Protein AF-A0A8S1HW27-F1 (afdb_monomer_lite)

Structure (mmCIF, N/CA/C/O backbone):
data_AF-A0A8S1HW27-F1
#
_entry.id   AF-A0A8S1HW27-F1
#
loop_
_atom_site.group_PDB
_atom_site.id
_atom_site.type_symbol
_atom_site.label_atom_id
_atom_site.label_alt_id
_atom_site.label_comp_id
_atom_site.label_asym_id
_atom_site.label_entity_id
_atom_site.label_seq_id
_atom_site.pdbx_PDB_ins_code
_atom_site.Cartn_x
_atom_site.Cartn_y
_atom_site.Cartn_z
_atom_site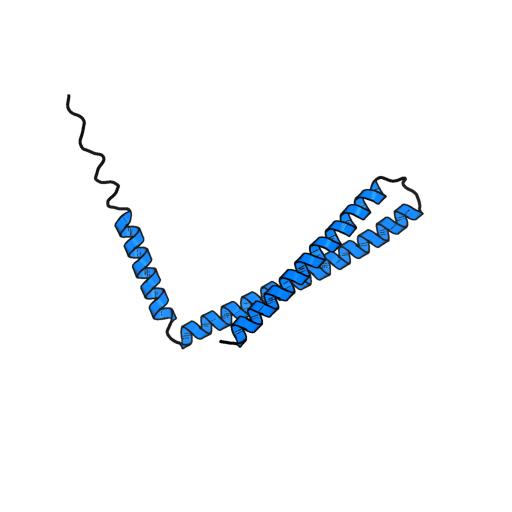.occupancy
_atom_site.B_iso_or_equiv
_atom_site.auth_seq_id
_atom_site.auth_comp_id
_atom_site.auth_asym_id
_atom_site.auth_atom_id
_atom_site.pdbx_PDB_model_num
ATOM 1 N N . MET A 1 1 ? 11.369 -5.563 -26.395 1.00 61.25 1 MET A N 1
ATOM 2 C CA . MET A 1 1 ? 11.967 -6.213 -25.210 1.00 61.25 1 MET A CA 1
ATOM 3 C C . MET A 1 1 ? 10.844 -6.647 -24.276 1.00 61.25 1 MET A C 1
ATOM 5 O O . MET A 1 1 ? 10.394 -5.818 -23.492 1.00 61.25 1 MET A O 1
ATOM 9 N N . PRO A 1 2 ? 10.346 -7.888 -24.404 1.00 71.56 2 PRO A N 1
ATOM 10 C CA . PRO A 1 2 ? 9.255 -8.404 -23.570 1.00 71.56 2 PRO A CA 1
ATOM 11 C C . PRO A 1 2 ? 9.579 -8.320 -22.070 1.00 71.56 2 PRO A C 1
ATOM 13 O O . PRO A 1 2 ? 8.806 -7.754 -21.312 1.00 71.56 2 PRO A O 1
ATOM 16 N N . GLU A 1 3 ? 10.800 -8.693 -21.673 1.00 79.06 3 GLU A N 1
ATOM 17 C CA . GLU A 1 3 ? 11.216 -8.768 -20.261 1.00 79.06 3 GLU A CA 1
ATOM 18 C C . GLU A 1 3 ? 11.183 -7.432 -19.494 1.00 79.06 3 GLU A C 1
ATOM 20 O O . GLU A 1 3 ? 10.878 -7.405 -18.303 1.00 79.06 3 GLU A O 1
ATOM 25 N N . PHE A 1 4 ? 11.491 -6.308 -20.154 1.00 78.06 4 PHE A N 1
ATOM 26 C CA . PHE A 1 4 ? 11.429 -4.984 -19.521 1.00 78.06 4 PHE A CA 1
ATOM 27 C C . PHE A 1 4 ? 9.978 -4.538 -19.311 1.00 78.06 4 PHE A C 1
ATOM 29 O O . PHE A 1 4 ? 9.627 -4.047 -18.241 1.00 78.06 4 PHE A O 1
ATOM 36 N N . GLN A 1 5 ? 9.121 -4.762 -20.311 1.00 83.69 5 GLN A N 1
ATOM 37 C CA . GLN A 1 5 ? 7.696 -4.436 -20.231 1.00 83.69 5 GLN A CA 1
ATOM 38 C C . GLN A 1 5 ? 6.963 -5.338 -19.230 1.00 83.69 5 GLN A C 1
ATOM 40 O O . GLN A 1 5 ? 6.137 -4.853 -18.461 1.00 83.69 5 GLN A O 1
ATOM 45 N N . ASP A 1 6 ? 7.324 -6.620 -19.158 1.00 88.44 6 ASP A N 1
ATOM 46 C CA . ASP A 1 6 ? 6.787 -7.558 -18.170 1.00 88.44 6 ASP A CA 1
ATOM 47 C C . ASP A 1 6 ? 7.147 -7.130 -16.739 1.00 88.44 6 ASP A C 1
ATOM 49 O O . ASP A 1 6 ? 6.297 -7.161 -15.844 1.00 88.44 6 ASP A O 1
ATOM 53 N N . ARG A 1 7 ? 8.384 -6.655 -16.519 1.00 88.12 7 ARG A N 1
ATOM 54 C CA . ARG A 1 7 ? 8.808 -6.089 -15.228 1.00 88.12 7 ARG A CA 1
ATOM 55 C C . ARG A 1 7 ? 8.066 -4.804 -14.876 1.00 88.12 7 ARG A C 1
ATOM 57 O O . ARG A 1 7 ? 7.661 -4.657 -13.726 1.00 88.12 7 ARG A O 1
ATOM 64 N N . LEU A 1 8 ? 7.848 -3.900 -15.833 1.00 89.31 8 LEU A N 1
ATOM 65 C CA . LEU A 1 8 ? 7.041 -2.697 -15.599 1.00 89.31 8 LEU A CA 1
ATOM 66 C C . LEU A 1 8 ? 5.593 -3.056 -15.242 1.00 89.31 8 LEU A C 1
ATOM 68 O O . LEU A 1 8 ? 5.076 -2.568 -14.243 1.00 89.31 8 LEU A O 1
ATOM 72 N N . SER A 1 9 ? 4.978 -3.994 -15.966 1.00 92.88 9 SER A N 1
ATOM 73 C CA . SER A 1 9 ? 3.630 -4.480 -15.648 1.00 92.88 9 SER A CA 1
ATOM 74 C C . SER A 1 9 ? 3.555 -5.134 -14.264 1.00 92.88 9 SER A C 1
ATOM 76 O O . SER A 1 9 ? 2.562 -4.988 -13.548 1.00 92.88 9 SER A O 1
ATOM 78 N N . TYR A 1 10 ? 4.601 -5.856 -13.854 1.00 94.25 10 TYR A N 1
ATOM 79 C CA . TYR A 1 10 ? 4.695 -6.382 -12.496 1.00 94.25 10 TYR A CA 1
ATOM 80 C C . TYR A 1 10 ? 4.753 -5.254 -11.458 1.00 94.25 10 TYR A C 1
ATOM 82 O O . TYR A 1 10 ? 3.991 -5.291 -10.492 1.00 94.25 10 TYR A O 1
ATOM 90 N N . ILE A 1 11 ? 5.585 -4.232 -11.677 1.00 95.00 11 ILE A N 1
ATOM 91 C CA . ILE A 1 11 ? 5.675 -3.052 -10.805 1.00 95.00 11 ILE A CA 1
ATOM 92 C C . ILE A 1 11 ? 4.320 -2.340 -10.692 1.00 95.00 11 ILE A C 1
ATOM 94 O O . ILE A 1 11 ? 3.914 -2.012 -9.577 1.00 95.00 11 ILE A O 1
ATOM 98 N N . ASP A 1 12 ? 3.582 -2.176 -11.791 1.00 95.62 12 ASP A N 1
ATOM 99 C CA . ASP A 1 12 ? 2.245 -1.566 -11.778 1.00 95.62 12 ASP A CA 1
ATOM 100 C C . ASP A 1 12 ? 1.273 -2.346 -10.881 1.00 95.62 12 ASP A C 1
ATOM 102 O O . ASP A 1 12 ? 0.596 -1.768 -10.028 1.00 95.62 12 ASP A O 1
ATOM 106 N N . LYS A 1 13 ? 1.258 -3.682 -10.983 1.00 97.19 13 LYS A N 1
ATOM 107 C CA . LYS A 1 13 ? 0.424 -4.534 -10.114 1.00 97.19 13 LYS A CA 1
ATOM 108 C C . LYS A 1 13 ? 0.799 -4.394 -8.636 1.00 97.19 13 LYS A C 1
ATOM 110 O O . LYS A 1 13 ? -0.083 -4.403 -7.776 1.00 97.19 13 LYS A O 1
ATOM 115 N N . ARG A 1 14 ? 2.095 -4.270 -8.331 1.00 96.81 14 ARG A N 1
ATOM 116 C CA . ARG A 1 14 ? 2.595 -4.032 -6.964 1.00 96.81 14 ARG A CA 1
ATOM 117 C C . ARG A 1 14 ? 2.180 -2.644 -6.463 1.00 96.81 14 ARG A C 1
ATOM 119 O O . ARG A 1 14 ? 1.755 -2.499 -5.320 1.00 96.81 14 ARG A O 1
ATOM 126 N N . TYR A 1 15 ? 2.208 -1.627 -7.323 1.00 96.75 15 TYR A N 1
ATOM 127 C CA . TYR A 1 15 ? 1.722 -0.290 -6.983 1.00 96.75 15 TYR A CA 1
ATOM 128 C C . TYR A 1 15 ? 0.217 -0.286 -6.672 1.00 96.75 15 TYR A C 1
ATOM 130 O O . TYR A 1 15 ? -0.207 0.279 -5.660 1.00 96.75 15 TYR A O 1
ATOM 138 N N . ASP A 1 16 ? -0.590 -0.985 -7.472 1.00 97.44 16 ASP A N 1
ATOM 139 C CA . ASP A 1 16 ? -2.019 -1.167 -7.201 1.00 97.44 16 ASP A CA 1
ATOM 140 C C . ASP A 1 16 ? -2.271 -1.893 -5.876 1.00 97.44 16 ASP A C 1
ATOM 142 O O . ASP A 1 16 ? -3.193 -1.545 -5.129 1.00 97.44 16 ASP A O 1
ATOM 146 N N . HIS A 1 17 ? -1.446 -2.890 -5.552 1.00 96.56 17 HIS A N 1
ATOM 147 C CA . HIS A 1 17 ? -1.504 -3.573 -4.266 1.00 96.56 17 HIS A CA 1
ATOM 148 C C . HIS A 1 17 ? -1.196 -2.614 -3.104 1.00 96.56 17 HIS A C 1
ATOM 150 O O . HIS A 1 17 ? -2.012 -2.491 -2.187 1.00 96.56 17 HIS A O 1
ATOM 156 N N . LEU A 1 18 ? -0.106 -1.845 -3.187 1.00 97.12 18 LEU A N 1
ATOM 157 C CA . LEU A 1 18 ? 0.247 -0.823 -2.195 1.00 97.12 18 LEU A CA 1
ATOM 158 C C . LEU A 1 18 ? -0.864 0.228 -2.024 1.00 97.12 18 LEU A C 1
ATOM 160 O O . LEU A 1 18 ? -1.164 0.661 -0.905 1.00 97.12 18 LEU A O 1
ATOM 164 N N . ARG A 1 19 ? -1.523 0.621 -3.119 1.00 97.12 19 ARG A N 1
ATOM 165 C CA . ARG A 1 19 ? -2.664 1.546 -3.097 1.00 97.12 19 ARG A CA 1
ATOM 166 C C . ARG A 1 19 ? -3.850 0.964 -2.327 1.00 97.12 19 ARG A C 1
ATOM 168 O O . ARG A 1 19 ? -4.456 1.675 -1.523 1.00 97.12 19 ARG A O 1
ATOM 175 N N . LYS A 1 20 ? -4.168 -0.319 -2.524 1.00 96.88 20 LYS A N 1
ATOM 176 C CA . LYS A 1 20 ? -5.219 -1.017 -1.761 1.00 96.88 20 LYS A CA 1
ATOM 177 C C . LYS A 1 20 ? -4.879 -1.077 -0.273 1.00 96.88 20 LYS A C 1
ATOM 179 O O . LYS A 1 20 ? -5.723 -0.727 0.545 1.00 96.88 20 LYS A O 1
ATOM 184 N N . MET A 1 21 ? -3.640 -1.417 0.078 1.00 96.75 21 MET A N 1
ATOM 185 C CA . MET A 1 21 ? -3.182 -1.435 1.475 1.00 96.75 21 MET A CA 1
ATOM 186 C C . MET A 1 21 ? -3.264 -0.049 2.123 1.00 96.75 21 MET A C 1
ATOM 188 O O . MET A 1 21 ? -3.719 0.084 3.254 1.00 96.75 21 MET A O 1
ATOM 192 N N . THR A 1 22 ? -2.923 1.008 1.378 1.00 95.81 22 THR A N 1
ATOM 193 C CA . THR A 1 22 ? -3.082 2.399 1.834 1.00 95.81 22 THR A CA 1
ATOM 194 C C . THR A 1 22 ? -4.539 2.718 2.178 1.00 95.81 22 THR A C 1
ATOM 196 O O . THR A 1 22 ? -4.815 3.398 3.168 1.00 95.81 22 THR A O 1
ATOM 199 N N . HIS A 1 23 ? -5.486 2.227 1.374 1.00 96.44 23 HIS A N 1
ATOM 200 C CA . HIS A 1 23 ? -6.910 2.398 1.647 1.00 96.44 23 HIS A CA 1
ATOM 201 C C . HIS A 1 23 ? -7.347 1.621 2.899 1.00 96.44 23 HIS A C 1
ATOM 203 O O . HIS A 1 23 ? -8.008 2.191 3.768 1.00 96.44 23 HIS A O 1
ATOM 209 N N . THR A 1 24 ? -6.917 0.364 3.038 1.00 95.75 24 THR A N 1
ATOM 210 C CA . THR A 1 24 ? -7.180 -0.469 4.223 1.00 95.75 24 THR A CA 1
ATOM 211 C C . THR A 1 24 ? -6.634 0.166 5.500 1.00 95.75 24 THR A C 1
ATOM 213 O O . THR A 1 24 ? -7.357 0.281 6.489 1.00 95.75 24 THR A O 1
ATOM 216 N N . LEU A 1 25 ? -5.383 0.636 5.478 1.00 97.06 25 LEU A N 1
ATOM 217 C CA . LEU A 1 25 ? -4.752 1.301 6.614 1.00 97.06 25 LEU A CA 1
ATOM 218 C C . LEU A 1 25 ? -5.532 2.552 7.027 1.00 97.06 25 LEU A C 1
ATOM 220 O O . LEU A 1 25 ? -5.795 2.744 8.211 1.00 97.06 25 LEU A O 1
ATOM 224 N N . ARG A 1 26 ? -5.949 3.379 6.059 1.00 97.06 26 ARG A N 1
ATOM 225 C CA . ARG A 1 26 ? -6.764 4.571 6.329 1.00 97.06 26 ARG A CA 1
ATOM 226 C C . ARG A 1 26 ? -8.074 4.211 7.026 1.00 97.06 26 ARG A C 1
ATOM 228 O O . ARG A 1 26 ? -8.447 4.883 7.978 1.00 97.06 26 ARG A O 1
ATOM 235 N N . LYS A 1 27 ? -8.750 3.147 6.582 1.00 97.56 27 LYS A N 1
ATOM 236 C CA . LYS A 1 27 ? -9.986 2.680 7.222 1.00 97.56 27 LYS A CA 1
ATOM 237 C C . LYS A 1 27 ? -9.747 2.285 8.684 1.00 97.56 27 LYS A C 1
ATOM 239 O O . LYS A 1 27 ? -10.474 2.759 9.545 1.00 97.56 27 LYS A O 1
ATOM 244 N N . LYS A 1 28 ? -8.700 1.500 8.962 1.00 96.81 28 LYS A N 1
ATOM 245 C CA . LYS A 1 28 ? -8.340 1.080 10.330 1.00 96.81 28 LYS A CA 1
ATOM 246 C C . LYS A 1 28 ? -7.959 2.259 11.230 1.00 96.81 28 LYS A C 1
ATOM 248 O O . LYS A 1 28 ? -8.304 2.265 12.404 1.00 96.81 28 LYS A O 1
ATOM 253 N N . VAL A 1 29 ? -7.260 3.261 10.692 1.00 97.19 29 VAL A N 1
ATOM 254 C CA . VAL A 1 29 ? -6.934 4.493 11.433 1.00 97.19 29 VAL A CA 1
ATOM 255 C C . VAL A 1 29 ? -8.203 5.274 11.770 1.00 97.19 29 VAL A C 1
ATOM 257 O O . VAL A 1 29 ? -8.369 5.670 12.916 1.00 97.19 29 VAL A O 1
ATOM 260 N N . ASN A 1 30 ? -9.121 5.439 10.815 1.00 97.56 30 ASN A N 1
ATOM 261 C CA . ASN A 1 30 ? -10.388 6.127 11.068 1.00 97.56 30 ASN A CA 1
ATOM 262 C C . ASN A 1 30 ? -11.240 5.399 12.124 1.00 97.56 30 ASN A C 1
ATOM 264 O O . ASN A 1 30 ? -11.845 6.048 12.970 1.00 97.56 30 ASN A O 1
ATOM 268 N N . GLU A 1 31 ? -11.272 4.065 12.082 1.00 96.69 31 GLU A N 1
ATOM 269 C CA . GLU A 1 31 ? -11.967 3.228 13.069 1.00 96.69 31 GLU A CA 1
ATOM 270 C C . GLU A 1 31 ? -11.339 3.361 14.462 1.00 96.69 31 GLU A C 1
ATOM 272 O O . GLU A 1 31 ? -12.041 3.553 15.451 1.00 96.69 31 GLU A O 1
ATOM 277 N N . LEU A 1 32 ? -10.005 3.358 14.541 1.00 96.94 32 LEU A N 1
ATOM 278 C CA . LEU A 1 32 ? -9.290 3.624 15.787 1.00 96.94 32 LEU A CA 1
ATOM 279 C C . LEU A 1 32 ? -9.649 5.006 16.350 1.00 96.94 32 LEU A C 1
ATOM 281 O O . LEU A 1 32 ? -9.951 5.127 17.534 1.00 96.94 32 LEU A O 1
ATOM 285 N N . GLU A 1 33 ? -9.640 6.043 15.511 1.00 96.19 33 GLU A N 1
ATOM 286 C CA . GLU A 1 33 ? -10.029 7.396 15.914 1.00 96.19 33 GLU A CA 1
ATOM 287 C C . GLU A 1 33 ? -11.488 7.473 16.379 1.00 96.19 33 GLU A C 1
ATOM 289 O O . GLU A 1 33 ? -11.806 8.277 17.252 1.00 96.19 33 GLU A O 1
ATOM 294 N N . GLU A 1 34 ? -12.384 6.671 15.802 1.00 96.12 34 GLU A N 1
ATOM 295 C CA . GLU A 1 34 ? -13.785 6.588 16.212 1.00 96.12 34 GLU A CA 1
ATOM 296 C C . GLU A 1 34 ? -13.940 5.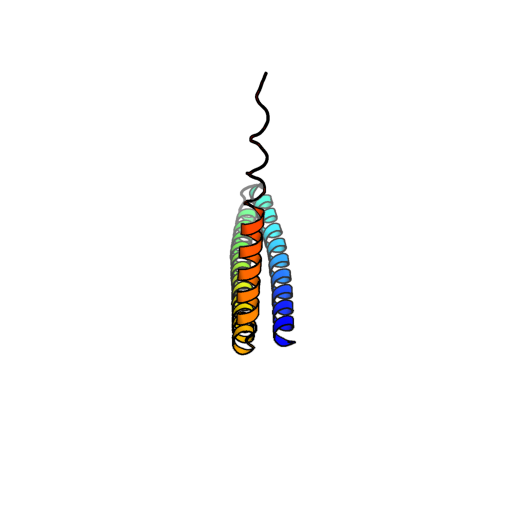984 17.603 1.00 96.12 34 GLU A C 1
ATOM 298 O O . GLU A 1 34 ? -14.609 6.585 18.441 1.00 96.12 34 GLU A O 1
ATOM 303 N N . ILE A 1 35 ? -13.269 4.867 17.877 1.00 95.38 35 ILE A N 1
ATOM 304 C CA . ILE A 1 35 ? -13.333 4.201 19.184 1.00 95.38 35 ILE A CA 1
ATOM 305 C C . ILE A 1 35 ? -12.650 5.045 20.260 1.00 95.38 35 ILE A C 1
ATOM 307 O O . ILE A 1 35 ? -13.157 5.167 21.368 1.00 95.38 35 ILE A O 1
ATOM 311 N N . MET A 1 36 ? -11.551 5.725 19.929 1.00 92.31 36 MET A N 1
ATOM 312 C CA . MET A 1 36 ? -10.881 6.639 20.862 1.00 92.31 36 MET A CA 1
ATOM 313 C C . MET A 1 36 ? -11.733 7.857 21.265 1.00 92.31 36 MET A C 1
ATOM 315 O O . MET A 1 36 ? -11.370 8.553 22.211 1.00 92.31 36 MET A O 1
ATOM 319 N N . ARG A 1 37 ? -12.836 8.143 20.556 1.00 94.12 37 ARG A N 1
ATOM 320 C CA . ARG A 1 37 ? -13.811 9.184 20.932 1.00 94.12 37 ARG A CA 1
ATOM 321 C C . ARG A 1 37 ? -14.935 8.671 21.838 1.00 94.12 37 ARG A C 1
ATOM 323 O O . ARG A 1 37 ? -15.733 9.487 22.293 1.00 94.12 37 ARG A O 1
ATOM 330 N N . GLN A 1 38 ? -15.031 7.361 22.048 1.00 93.88 38 GLN A N 1
ATOM 331 C CA . GLN A 1 38 ? -16.043 6.738 22.900 1.00 93.88 38 GLN A CA 1
ATOM 332 C C . GLN A 1 38 ? -15.588 6.704 24.367 1.00 93.88 38 GLN A C 1
ATOM 334 O O . GLN A 1 38 ? -14.509 7.195 24.712 1.00 93.88 38 GLN A O 1
ATOM 339 N N . ASP A 1 39 ? -16.430 6.147 25.238 1.00 90.56 39 ASP A N 1
ATOM 340 C CA . ASP A 1 39 ? -16.113 5.998 26.655 1.00 90.56 39 ASP A CA 1
ATOM 341 C C . ASP A 1 39 ? -14.910 5.070 26.856 1.00 90.56 39 ASP A C 1
ATOM 343 O O . ASP A 1 39 ? -14.723 4.069 26.163 1.00 90.56 39 ASP A O 1
ATOM 347 N N . ASN A 1 40 ? -14.070 5.414 27.830 1.00 89.31 40 ASN A N 1
ATOM 348 C CA . ASN A 1 40 ? -12.840 4.683 28.115 1.00 89.31 40 ASN A CA 1
ATOM 349 C C . ASN A 1 40 ? -13.112 3.429 28.965 1.00 89.31 40 ASN A C 1
ATOM 351 O O . ASN A 1 40 ? -12.685 3.347 30.121 1.00 89.31 40 ASN A O 1
ATOM 355 N N . ASP A 1 41 ? -13.862 2.486 28.403 1.00 94.00 41 ASP A N 1
ATOM 356 C CA . ASP A 1 41 ? -14.179 1.199 29.014 1.00 94.00 41 ASP A CA 1
ATOM 357 C C . ASP A 1 41 ? -13.207 0.080 28.592 1.00 94.00 41 ASP A C 1
ATOM 359 O O . ASP A 1 41 ? -12.337 0.236 27.728 1.00 94.00 41 ASP A O 1
ATOM 363 N N . GLU A 1 42 ? -13.303 -1.058 29.279 1.00 94.12 42 GLU A N 1
ATOM 364 C CA . GLU A 1 42 ? -12.398 -2.192 29.081 1.00 94.12 42 GLU A C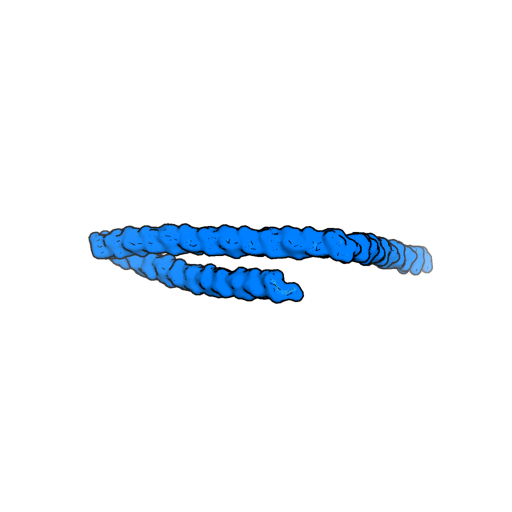A 1
ATOM 365 C C . GLU A 1 42 ? -12.537 -2.818 27.683 1.00 94.12 42 GLU A C 1
ATOM 367 O O . GLU A 1 42 ? -11.531 -3.217 27.090 1.00 94.12 42 GLU A O 1
ATOM 372 N N . GLU A 1 43 ? -13.751 -2.835 27.128 1.00 93.75 43 GLU A N 1
ATOM 373 C CA . GLU A 1 43 ? -14.035 -3.367 25.795 1.00 93.75 43 GLU A CA 1
ATOM 374 C C . GLU A 1 43 ? -13.370 -2.504 24.716 1.00 93.75 43 GLU A C 1
ATOM 376 O O . GLU A 1 43 ? -12.578 -3.008 23.911 1.00 93.75 43 GLU A O 1
ATOM 381 N N . ASN A 1 44 ? -13.579 -1.189 24.764 1.00 94.31 44 ASN A N 1
ATOM 382 C CA . ASN A 1 44 ? -12.960 -0.226 23.859 1.00 94.31 44 ASN A CA 1
ATOM 383 C C . ASN A 1 44 ? -11.435 -0.272 23.954 1.00 94.31 44 ASN A C 1
ATOM 385 O O . ASN A 1 44 ? -10.745 -0.259 22.931 1.00 94.31 44 ASN A O 1
ATOM 389 N N . MET A 1 45 ? -10.883 -0.414 25.161 1.00 94.94 45 MET A N 1
ATOM 390 C CA . MET A 1 45 ? -9.440 -0.556 25.352 1.00 94.94 45 MET A CA 1
ATOM 391 C C . MET A 1 45 ? -8.875 -1.839 24.738 1.00 94.94 45 MET A C 1
ATOM 393 O O . MET A 1 45 ? -7.743 -1.835 24.236 1.00 94.94 45 MET A O 1
ATOM 397 N N . GLU A 1 46 ? -9.623 -2.940 24.747 1.00 95.56 46 GLU A N 1
ATOM 398 C CA . GLU A 1 46 ? -9.208 -4.168 24.073 1.00 95.56 46 GLU A CA 1
ATOM 399 C C . GLU A 1 46 ? -9.273 -4.032 22.545 1.00 95.56 46 GLU A C 1
ATOM 401 O O . GLU A 1 46 ? -8.335 -4.446 21.850 1.00 95.56 46 GLU A O 1
ATOM 406 N N . VAL A 1 47 ? -10.319 -3.396 22.011 1.00 95.06 47 VAL A N 1
ATOM 407 C CA . VAL A 1 47 ? -10.444 -3.148 20.567 1.00 95.06 47 VAL A CA 1
ATOM 408 C C . VAL A 1 47 ? -9.344 -2.205 20.071 1.00 95.06 47 VAL A C 1
ATOM 410 O O . VAL A 1 47 ? -8.687 -2.506 19.073 1.00 95.06 47 VAL A O 1
ATOM 413 N N . ILE A 1 48 ? -9.048 -1.128 20.807 1.00 96.00 48 ILE A N 1
ATOM 414 C CA . ILE A 1 48 ? -7.946 -0.197 20.509 1.00 96.00 48 ILE A CA 1
ATOM 415 C C . ILE A 1 48 ? -6.610 -0.942 20.402 1.00 96.00 48 ILE A C 1
ATOM 417 O O . ILE A 1 48 ? -5.858 -0.730 19.448 1.00 96.00 48 ILE A O 1
ATOM 421 N N . LYS A 1 49 ? -6.301 -1.845 21.344 1.00 96.50 49 LYS A N 1
ATOM 422 C CA . LYS A 1 49 ? -5.057 -2.639 21.306 1.00 96.50 49 LYS A CA 1
ATOM 423 C C . LYS A 1 49 ? -4.986 -3.515 20.056 1.00 96.50 49 LYS A C 1
ATOM 425 O O . LYS A 1 49 ? -3.959 -3.515 19.375 1.00 96.50 49 LYS A O 1
ATOM 430 N N . LYS A 1 50 ? -6.077 -4.215 19.725 1.00 96.75 50 LYS A N 1
ATOM 431 C CA . LYS A 1 50 ? -6.161 -5.061 18.521 1.00 96.75 50 LYS A CA 1
ATOM 432 C C . LYS A 1 50 ? -5.955 -4.235 17.249 1.00 96.75 50 LYS A C 1
ATOM 434 O O . LYS A 1 50 ? -5.102 -4.586 16.432 1.00 96.75 50 LYS A O 1
ATOM 439 N N . LEU A 1 51 ? -6.649 -3.102 17.121 1.00 97.31 51 LEU A N 1
ATOM 440 C CA . LEU A 1 51 ? -6.517 -2.194 15.978 1.00 97.31 51 LEU A CA 1
ATOM 441 C C . LEU A 1 51 ? -5.102 -1.626 15.844 1.00 97.31 51 LEU A C 1
ATOM 443 O O . LEU A 1 51 ? -4.560 -1.589 14.740 1.00 97.31 51 LEU A O 1
ATOM 447 N N . LEU A 1 52 ? -4.458 -1.234 16.947 1.00 97.56 52 LEU A N 1
ATOM 448 C CA . LEU A 1 52 ? -3.077 -0.746 16.925 1.00 97.56 52 LEU A CA 1
ATOM 449 C C . LEU A 1 52 ? -2.094 -1.806 16.415 1.00 97.56 52 LEU A C 1
ATOM 451 O O . LEU A 1 52 ? -1.197 -1.486 15.629 1.00 97.56 52 LEU A O 1
ATOM 455 N N . ASP A 1 53 ? -2.250 -3.061 16.830 1.00 97.81 53 ASP A N 1
ATOM 456 C CA . ASP A 1 53 ? -1.393 -4.152 16.363 1.00 97.81 53 ASP A CA 1
ATOM 457 C C . ASP A 1 53 ? -1.628 -4.479 14.888 1.00 97.81 53 ASP A C 1
ATOM 459 O O . ASP A 1 53 ? -0.675 -4.747 14.148 1.00 97.81 53 ASP A O 1
ATOM 463 N N . GLU A 1 54 ? -2.874 -4.411 14.428 1.00 97.12 54 GLU A N 1
ATOM 464 C CA . GLU A 1 54 ? -3.196 -4.542 13.010 1.00 97.12 54 GLU A CA 1
ATOM 465 C C . GLU A 1 54 ? -2.628 -3.398 12.172 1.00 97.12 54 GLU A C 1
ATOM 467 O O . GLU A 1 54 ? -2.049 -3.654 11.119 1.00 97.12 54 GLU A O 1
ATOM 472 N N . ILE A 1 55 ? -2.732 -2.154 12.641 1.00 97.81 55 ILE A N 1
ATOM 473 C CA . ILE A 1 55 ? -2.161 -0.968 11.990 1.00 97.81 55 ILE A CA 1
ATOM 474 C C . ILE A 1 55 ? -0.638 -1.091 11.880 1.00 97.81 55 ILE A C 1
ATOM 476 O O . ILE A 1 55 ? -0.067 -0.813 10.823 1.00 97.81 55 ILE A O 1
ATOM 480 N N . LYS A 1 56 ? 0.041 -1.540 12.944 1.00 97.25 56 LYS A N 1
ATOM 481 C CA . LYS A 1 56 ? 1.494 -1.778 12.922 1.00 97.25 56 LYS 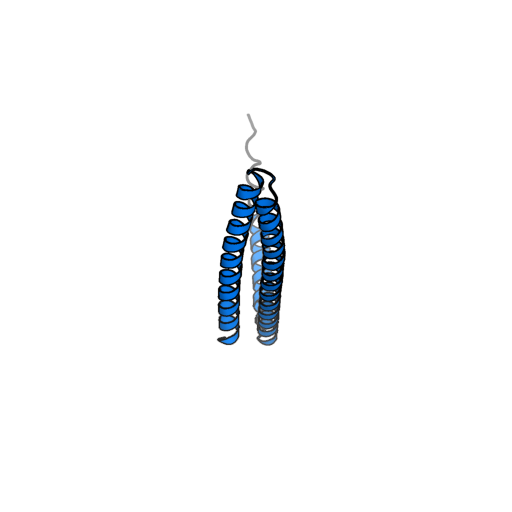A CA 1
ATOM 482 C C . LYS A 1 56 ? 1.875 -2.843 11.895 1.00 97.25 56 LYS A C 1
ATOM 484 O O . LYS A 1 56 ? 2.833 -2.635 11.148 1.00 97.25 56 LYS A O 1
ATOM 489 N N . ARG A 1 57 ? 1.130 -3.953 11.842 1.00 97.00 57 ARG A N 1
ATOM 490 C CA . ARG A 1 57 ? 1.331 -5.024 10.853 1.00 97.00 57 ARG A CA 1
ATOM 491 C C . ARG A 1 57 ? 1.113 -4.517 9.429 1.00 97.00 57 ARG A C 1
ATOM 493 O O . ARG A 1 57 ? 1.990 -4.688 8.590 1.00 97.00 57 ARG A O 1
ATOM 500 N N . GLU A 1 58 ? 0.009 -3.824 9.173 1.00 96.06 58 GLU A N 1
ATOM 501 C CA . GLU A 1 58 ? -0.317 -3.249 7.863 1.00 96.06 58 GLU A CA 1
ATOM 502 C C . GLU A 1 58 ? 0.769 -2.267 7.396 1.00 96.06 58 GLU A C 1
ATOM 504 O O . GLU A 1 58 ? 1.261 -2.354 6.273 1.00 96.06 58 GLU A O 1
ATOM 509 N N . LYS A 1 59 ? 1.233 -1.386 8.293 1.00 95.94 59 LYS A N 1
ATOM 510 C CA . LYS A 1 59 ? 2.339 -0.460 8.022 1.00 95.94 59 LYS A CA 1
ATOM 511 C C . LYS A 1 59 ? 3.631 -1.195 7.663 1.00 95.94 59 LYS A C 1
ATOM 513 O O . LYS A 1 59 ? 4.401 -0.697 6.841 1.00 95.94 59 LYS A O 1
ATOM 518 N N . GLN A 1 60 ? 3.913 -2.337 8.292 1.00 96.56 60 GLN A N 1
ATOM 519 C CA . GLN A 1 60 ? 5.079 -3.142 7.935 1.00 96.56 60 GLN A CA 1
ATOM 520 C C . GLN A 1 60 ? 4.938 -3.711 6.527 1.00 96.56 60 GLN A C 1
ATOM 522 O O . GLN A 1 60 ? 5.822 -3.486 5.707 1.00 96.56 60 GLN A O 1
ATOM 527 N N . LEU A 1 61 ? 3.799 -4.330 6.220 1.00 95.00 61 LEU A N 1
ATOM 528 C CA . LEU A 1 61 ? 3.547 -4.882 4.893 1.00 95.00 61 LEU A CA 1
ATOM 529 C C . LEU A 1 61 ? 3.652 -3.799 3.805 1.00 95.00 61 LEU A C 1
ATOM 531 O O . LEU A 1 61 ? 4.251 -4.033 2.762 1.00 95.00 61 LEU A O 1
ATOM 535 N N . MET A 1 62 ? 3.135 -2.589 4.053 1.00 97.56 62 MET A N 1
ATOM 536 C CA . MET A 1 62 ? 3.265 -1.467 3.114 1.00 97.56 62 MET A CA 1
ATOM 537 C C . MET A 1 62 ? 4.724 -1.051 2.887 1.00 97.56 62 MET A C 1
ATOM 539 O O . MET A 1 62 ? 5.101 -0.699 1.769 1.00 97.56 62 MET A O 1
ATOM 543 N N . ARG A 1 63 ? 5.558 -1.075 3.937 1.00 97.25 63 ARG A N 1
ATOM 544 C CA . ARG A 1 63 ? 6.998 -0.801 3.811 1.00 97.25 63 ARG A CA 1
ATOM 545 C C . ARG A 1 63 ? 7.689 -1.874 2.979 1.00 97.25 63 ARG A C 1
ATOM 547 O O . ARG A 1 63 ? 8.473 -1.529 2.098 1.00 97.25 63 ARG A O 1
ATOM 554 N N . ASP A 1 64 ? 7.377 -3.140 3.227 1.00 96.88 64 ASP A N 1
ATOM 555 C CA . ASP A 1 64 ? 7.947 -4.266 2.486 1.00 96.88 64 ASP A CA 1
ATOM 556 C C . ASP A 1 64 ? 7.560 -4.188 1.001 1.00 96.88 64 ASP A C 1
ATOM 558 O O . ASP A 1 64 ? 8.410 -4.315 0.120 1.00 96.88 64 ASP A O 1
ATOM 562 N N . GLU A 1 65 ? 6.299 -3.863 0.718 1.00 96.94 65 GLU A N 1
ATOM 563 C CA . GLU A 1 65 ? 5.786 -3.655 -0.635 1.00 96.94 65 GLU A CA 1
ATOM 564 C C . GLU A 1 65 ? 6.525 -2.520 -1.364 1.00 96.94 65 GLU A C 1
ATOM 566 O O . GLU A 1 65 ? 6.989 -2.695 -2.494 1.00 96.94 65 GLU A O 1
ATOM 571 N N . ALA A 1 66 ? 6.714 -1.377 -0.698 1.00 96.94 66 ALA A N 1
ATOM 572 C CA . ALA A 1 66 ? 7.474 -0.254 -1.241 1.00 96.94 66 ALA A CA 1
ATOM 573 C C . ALA A 1 66 ? 8.948 -0.616 -1.502 1.00 96.94 66 ALA A C 1
ATOM 575 O O . ALA A 1 66 ? 9.534 -0.178 -2.496 1.00 96.94 66 ALA A O 1
ATOM 576 N N . HIS A 1 67 ? 9.555 -1.434 -0.637 1.00 97.44 67 HIS A N 1
ATOM 577 C CA . HIS A 1 67 ? 10.918 -1.921 -0.836 1.00 97.44 67 HIS A CA 1
ATOM 578 C C . HIS A 1 67 ? 11.040 -2.831 -2.057 1.00 97.44 67 HIS A C 1
ATOM 580 O O . HIS A 1 67 ? 12.011 -2.683 -2.803 1.00 97.44 67 HIS A O 1
ATOM 586 N N . VAL A 1 68 ? 10.063 -3.709 -2.295 1.00 95.25 68 VAL A N 1
ATOM 587 C CA . VAL A 1 68 ? 10.042 -4.554 -3.496 1.00 95.25 68 VAL A CA 1
ATOM 588 C C . VAL A 1 68 ? 9.900 -3.708 -4.755 1.00 95.25 68 VAL A C 1
ATOM 590 O O . VAL A 1 68 ? 10.719 -3.847 -5.658 1.00 95.25 68 VAL A O 1
ATOM 593 N N . ILE A 1 69 ? 8.937 -2.780 -4.796 1.00 96.12 69 ILE A N 1
ATOM 594 C CA . ILE A 1 69 ? 8.744 -1.873 -5.942 1.00 96.12 69 ILE A CA 1
ATOM 595 C C . ILE A 1 69 ? 10.042 -1.132 -6.270 1.00 96.12 69 ILE A C 1
ATOM 597 O O . ILE A 1 69 ? 10.477 -1.100 -7.420 1.00 96.12 69 ILE A O 1
ATOM 601 N N . ARG A 1 70 ? 10.696 -0.567 -5.247 1.00 95.50 70 ARG A N 1
ATOM 602 C CA . ARG A 1 70 ? 11.965 0.144 -5.419 1.00 95.50 70 ARG A CA 1
ATOM 603 C C . ARG A 1 70 ? 13.061 -0.773 -5.964 1.00 95.50 70 ARG A C 1
ATOM 605 O O . ARG A 1 70 ? 13.783 -0.362 -6.864 1.00 95.50 70 ARG A O 1
ATOM 612 N N . GLY A 1 71 ? 13.190 -1.987 -5.426 1.00 94.44 71 GLY A N 1
ATOM 613 C CA . GLY A 1 71 ? 14.187 -2.962 -5.872 1.00 94.44 71 GLY A CA 1
ATOM 614 C C . GLY A 1 71 ? 14.002 -3.363 -7.336 1.00 94.44 71 GLY A C 1
ATOM 615 O O . GLY A 1 71 ? 14.958 -3.318 -8.110 1.00 94.44 71 GLY A O 1
ATOM 616 N N . GLU A 1 72 ? 12.766 -3.672 -7.729 1.00 93.38 72 GLU A N 1
ATOM 617 C CA . GLU A 1 72 ? 12.421 -4.019 -9.110 1.00 93.38 72 GLU A CA 1
ATOM 618 C C . GLU A 1 72 ? 12.687 -2.866 -10.074 1.00 93.38 72 GLU A C 1
ATOM 620 O O . GLU A 1 72 ? 13.295 -3.069 -11.126 1.00 93.38 72 GLU A O 1
ATOM 625 N N . LEU A 1 73 ? 12.299 -1.643 -9.699 1.00 91.94 73 LEU A N 1
ATOM 626 C CA . LEU A 1 73 ? 12.538 -0.460 -10.519 1.00 91.94 73 LEU A CA 1
ATOM 627 C C . LEU A 1 73 ? 14.037 -0.197 -10.701 1.00 91.94 73 LEU A C 1
ATOM 629 O O . LEU A 1 73 ? 14.487 0.036 -11.821 1.00 91.94 73 LEU A O 1
ATOM 633 N N . SER A 1 74 ? 14.825 -0.269 -9.623 1.00 92.25 74 SER A N 1
ATOM 634 C CA . SER A 1 74 ? 16.281 -0.105 -9.696 1.00 92.25 74 SER A CA 1
ATOM 635 C C . SER A 1 74 ? 16.928 -1.153 -10.600 1.00 92.25 74 SER A C 1
ATOM 637 O O . SER A 1 74 ? 17.788 -0.810 -11.410 1.00 92.25 74 SER A O 1
ATOM 639 N N . GLN A 1 75 ? 16.499 -2.414 -10.505 1.00 90.44 75 GLN A N 1
ATOM 640 C CA . GLN A 1 75 ? 17.029 -3.482 -11.348 1.00 90.44 75 GLN A CA 1
ATOM 641 C C . GLN A 1 75 ? 16.632 -3.301 -12.819 1.00 90.44 75 GLN A C 1
ATOM 643 O O . GLN A 1 75 ? 17.479 -3.443 -13.701 1.00 90.44 75 GLN A O 1
ATOM 648 N N . ALA A 1 76 ? 15.371 -2.958 -13.095 1.00 89.62 76 ALA A N 1
ATOM 649 C CA . ALA A 1 76 ? 14.886 -2.715 -14.451 1.00 89.62 76 ALA A CA 1
ATOM 650 C C . ALA A 1 76 ? 15.635 -1.547 -15.114 1.00 89.62 76 ALA A C 1
ATOM 652 O O . ALA A 1 76 ? 16.093 -1.675 -16.248 1.00 89.62 76 ALA A O 1
ATOM 653 N N . MET A 1 77 ? 15.826 -0.447 -14.381 1.00 87.75 77 MET A N 1
ATOM 654 C CA . MET A 1 77 ? 16.596 0.717 -14.827 1.00 87.75 77 MET A CA 1
ATOM 655 C C . MET A 1 77 ? 18.058 0.368 -15.116 1.00 87.75 77 MET A C 1
ATOM 657 O O . MET A 1 77 ? 18.570 0.729 -16.171 1.00 87.75 77 MET A O 1
ATOM 661 N N . TYR A 1 78 ? 18.723 -0.357 -14.210 1.00 89.31 78 TYR A N 1
ATOM 662 C CA . TYR A 1 78 ? 20.116 -0.773 -14.395 1.00 89.31 78 TYR A CA 1
ATOM 663 C C . TYR A 1 78 ? 20.296 -1.664 -15.631 1.00 89.31 78 TYR A C 1
ATOM 665 O O . TYR A 1 78 ? 21.211 -1.453 -16.426 1.00 89.31 78 TYR A O 1
ATOM 673 N N . ASN A 1 79 ? 19.405 -2.639 -15.821 1.00 88.50 79 ASN A N 1
ATOM 674 C CA . ASN A 1 79 ? 19.464 -3.545 -16.965 1.00 88.50 79 ASN A CA 1
ATOM 675 C C . ASN A 1 79 ? 19.249 -2.801 -18.289 1.00 88.50 79 ASN A C 1
ATOM 677 O O . ASN A 1 79 ? 19.939 -3.076 -19.270 1.00 88.50 79 ASN A O 1
ATOM 681 N N . GLU A 1 80 ? 18.320 -1.845 -18.319 1.00 86.06 80 GLU A N 1
ATOM 682 C CA . GLU A 1 80 ? 18.063 -1.025 -19.502 1.00 86.06 80 GLU A CA 1
ATOM 683 C C . GLU A 1 80 ? 19.239 -0.080 -19.807 1.00 86.06 80 GLU A C 1
ATOM 685 O O . GLU A 1 80 ? 19.644 0.046 -20.964 1.00 86.06 80 GLU A O 1
ATOM 690 N N . ASP A 1 81 ? 19.843 0.527 -18.780 1.00 87.62 81 ASP A N 1
ATOM 691 C CA . ASP A 1 81 ? 21.066 1.334 -18.899 1.00 87.62 81 ASP A CA 1
ATOM 692 C C . ASP A 1 81 ? 22.204 0.511 -19.519 1.00 87.62 81 ASP A C 1
ATOM 694 O O . ASP A 1 81 ? 22.783 0.904 -20.536 1.00 87.62 81 ASP A O 1
ATOM 698 N N . LEU A 1 82 ? 22.457 -0.681 -18.968 1.00 88.50 82 LEU A N 1
ATOM 699 C CA . LEU A 1 82 ? 23.479 -1.607 -19.449 1.00 88.50 82 LEU A CA 1
ATOM 700 C C . LEU A 1 82 ? 23.214 -2.052 -20.893 1.00 88.50 82 LEU A C 1
ATOM 702 O O . LEU A 1 82 ? 24.137 -2.053 -21.711 1.00 88.50 82 LEU A O 1
ATOM 706 N N . ARG A 1 83 ? 21.958 -2.375 -21.233 1.00 88.12 83 ARG A N 1
ATOM 707 C CA . ARG A 1 83 ? 21.558 -2.735 -22.601 1.00 88.12 83 ARG A CA 1
ATOM 708 C C . ARG A 1 83 ? 21.900 -1.619 -23.574 1.00 88.12 83 ARG A C 1
ATOM 710 O O . ARG A 1 83 ? 22.561 -1.872 -24.580 1.00 88.12 83 ARG A O 1
ATOM 717 N N . LYS A 1 84 ? 21.490 -0.387 -23.264 1.00 87.31 84 LYS A N 1
ATOM 718 C CA . LYS A 1 84 ? 21.799 0.784 -24.087 1.00 87.31 84 LYS A CA 1
ATOM 719 C C . LYS A 1 84 ? 23.312 0.931 -24.271 1.00 87.31 84 LYS A C 1
ATOM 721 O O . LYS A 1 84 ? 23.752 1.329 -25.351 1.00 87.31 84 LYS A O 1
ATOM 726 N N . ARG A 1 85 ? 24.132 0.645 -23.237 1.00 86.62 85 ARG A N 1
ATOM 727 C CA . ARG A 1 85 ? 25.608 0.808 -23.306 1.00 86.62 85 ARG A CA 1
ATOM 728 C C . ARG A 1 85 ? 26.202 -0.184 -24.285 1.00 86.62 85 ARG A C 1
ATOM 730 O O . ARG A 1 85 ? 26.964 0.208 -25.163 1.00 86.62 85 ARG A O 1
ATOM 737 N N . ILE A 1 86 ? 25.801 -1.446 -24.159 1.00 86.88 86 ILE A N 1
ATOM 738 C CA . ILE A 1 86 ? 26.245 -2.532 -25.036 1.00 86.88 86 ILE A CA 1
ATOM 739 C C . ILE A 1 86 ? 25.778 -2.290 -26.478 1.00 86.88 86 ILE A C 1
ATOM 741 O O . ILE A 1 86 ? 26.553 -2.480 -27.410 1.00 86.88 86 ILE A O 1
ATOM 745 N N . ALA A 1 87 ? 24.549 -1.803 -26.667 1.00 86.06 87 ALA A N 1
ATOM 746 C CA . ALA A 1 87 ? 23.997 -1.475 -27.981 1.00 86.06 87 ALA A CA 1
ATOM 747 C C . ALA A 1 87 ? 24.658 -0.247 -28.646 1.00 86.06 87 ALA A C 1
ATOM 749 O O . ALA A 1 87 ? 24.375 0.056 -29.803 1.00 86.06 87 ALA A O 1
ATOM 750 N N . GLY A 1 88 ? 25.524 0.482 -27.931 1.00 82.25 88 GLY A N 1
ATOM 751 C CA . GLY A 1 88 ? 26.147 1.714 -28.419 1.00 82.25 88 GLY A CA 1
ATOM 752 C C . GLY A 1 88 ? 25.189 2.907 -28.507 1.00 82.25 88 GLY A C 1
ATOM 753 O O . GLY A 1 88 ? 25.599 3.975 -28.956 1.00 82.25 88 GLY A O 1
ATOM 754 N N . GLU A 1 89 ? 23.946 2.749 -28.042 1.00 82.56 89 GLU A N 1
ATOM 755 C CA . GLU A 1 89 ? 22.908 3.787 -28.019 1.00 82.56 89 GLU A CA 1
ATOM 756 C C . GLU A 1 89 ? 23.307 4.956 -27.105 1.00 82.56 89 GLU A C 1
ATOM 758 O O . GLU A 1 89 ? 22.950 6.093 -27.390 1.00 82.56 89 GLU A O 1
ATOM 763 N N . TRP A 1 90 ? 24.127 4.717 -26.070 1.00 71.31 90 TRP A N 1
ATOM 764 C CA . TRP A 1 90 ? 24.630 5.794 -25.200 1.00 71.31 90 TRP A CA 1
ATOM 765 C C . TRP A 1 90 ? 25.445 6.843 -25.928 1.00 71.31 90 TRP A C 1
ATOM 767 O O . TRP A 1 90 ? 25.347 8.007 -25.568 1.00 71.31 90 TRP A O 1
ATOM 777 N N . ARG A 1 91 ? 26.242 6.463 -26.936 1.00 71.25 91 ARG A N 1
ATOM 778 C CA . ARG A 1 91 ? 27.031 7.456 -27.676 1.00 71.25 91 ARG A CA 1
ATOM 779 C C . ARG A 1 91 ? 26.126 8.434 -28.417 1.00 71.25 91 ARG A C 1
ATOM 781 O O . ARG A 1 91 ? 26.357 9.628 -28.315 1.00 71.25 91 ARG A O 1
ATOM 788 N N . ARG A 1 92 ? 25.054 7.936 -29.045 1.00 71.38 92 ARG A N 1
ATOM 789 C CA . ARG A 1 92 ? 24.048 8.799 -29.684 1.00 71.38 92 ARG A CA 1
ATOM 790 C C . ARG A 1 92 ? 23.303 9.662 -28.670 1.00 71.38 92 ARG A C 1
ATOM 792 O O . ARG A 1 92 ? 23.179 10.852 -28.893 1.00 71.38 92 ARG A O 1
ATOM 799 N N . ILE A 1 93 ? 22.874 9.092 -27.542 1.00 73.25 93 ILE A N 1
ATOM 800 C CA . ILE A 1 93 ? 22.144 9.842 -26.502 1.00 73.25 93 ILE A CA 1
ATOM 801 C C . ILE A 1 93 ? 23.024 10.939 -25.870 1.00 73.25 93 ILE A C 1
ATOM 803 O O . ILE A 1 93 ? 22.540 12.025 -25.567 1.00 73.25 93 ILE A O 1
ATOM 807 N N . GLU A 1 94 ? 24.316 10.678 -25.653 1.00 71.38 94 GLU A N 1
ATOM 808 C CA . GLU A 1 94 ? 25.267 11.664 -25.116 1.00 71.38 94 GLU A CA 1
ATOM 809 C C . GLU A 1 94 ? 25.533 12.799 -26.120 1.00 71.38 94 GLU A C 1
ATOM 811 O O . GLU A 1 94 ? 25.629 13.962 -25.732 1.00 71.38 94 GLU A O 1
ATOM 816 N N . GLU A 1 95 ? 25.631 12.465 -27.409 1.00 73.62 95 GLU A N 1
ATOM 817 C CA . GLU A 1 95 ? 25.773 13.431 -28.503 1.00 73.62 95 GLU A CA 1
ATOM 818 C C . GLU A 1 95 ? 24.506 14.287 -28.666 1.00 73.62 95 GLU A C 1
ATOM 820 O O . GLU A 1 95 ? 24.613 15.507 -28.770 1.00 73.62 95 GLU A O 1
ATOM 825 N N . GLU A 1 96 ? 23.317 13.682 -28.581 1.00 76.56 96 GLU A N 1
ATOM 826 C CA . GLU A 1 96 ? 22.023 14.379 -28.585 1.00 76.56 96 GLU A CA 1
ATOM 827 C C . GLU A 1 96 ? 21.880 15.317 -27.373 1.00 76.56 96 GLU A C 1
ATOM 829 O O . GLU A 1 96 ? 21.555 16.488 -27.549 1.00 76.56 96 GLU A O 1
ATOM 834 N N . ARG A 1 97 ? 22.224 14.874 -26.150 1.00 78.56 97 ARG A N 1
ATOM 835 C CA . ARG A 1 97 ? 22.199 15.751 -24.958 1.00 78.56 97 ARG A CA 1
ATOM 836 C C . ARG A 1 97 ? 23.174 16.922 -25.058 1.00 78.56 97 ARG A C 1
ATOM 838 O O . ARG A 1 97 ? 22.888 17.994 -24.526 1.00 78.56 97 ARG A O 1
ATOM 845 N N . LYS A 1 98 ? 24.341 16.726 -25.681 1.00 76.44 98 LYS A N 1
ATOM 846 C CA . LYS A 1 98 ? 25.297 17.818 -25.921 1.00 76.44 98 LYS A CA 1
ATOM 847 C C . LYS A 1 98 ? 24.754 18.816 -26.936 1.00 76.44 98 LYS A C 1
ATOM 849 O O . LYS A 1 98 ? 24.799 20.008 -26.654 1.00 76.44 98 LYS A O 1
ATOM 854 N N . ALA A 1 99 ? 24.184 18.337 -28.039 1.00 73.88 99 ALA A N 1
ATOM 855 C CA . ALA A 1 99 ? 23.558 19.189 -29.045 1.00 73.88 99 ALA A CA 1
ATOM 856 C C . ALA A 1 99 ? 22.391 20.011 -28.460 1.00 73.88 99 ALA A C 1
ATOM 858 O O . ALA A 1 99 ? 22.351 21.224 -28.644 1.00 73.88 99 ALA A O 1
ATOM 859 N N . GLU A 1 100 ? 21.508 19.392 -27.667 1.00 71.25 100 GLU A N 1
ATOM 860 C CA . GLU A 1 100 ? 20.402 20.086 -26.983 1.00 71.25 100 GLU A CA 1
ATOM 861 C C . GLU A 1 100 ? 20.894 21.129 -25.963 1.00 71.25 100 GLU A C 1
ATOM 863 O O . GLU A 1 100 ? 20.291 22.194 -25.798 1.00 71.25 100 GLU A O 1
ATOM 868 N N . SER A 1 101 ? 21.998 20.843 -25.262 1.00 69.50 101 SER A N 1
ATOM 869 C CA . SER A 1 101 ? 22.598 21.789 -24.318 1.00 69.50 101 SER A CA 1
ATOM 870 C C . SER A 1 101 ? 23.220 22.988 -25.031 1.00 69.50 101 SER A C 1
ATOM 872 O O . SER A 1 101 ? 23.102 24.099 -24.521 1.00 69.50 101 SER A O 1
ATOM 874 N N . GLU A 1 102 ? 23.868 22.775 -26.179 1.00 61.88 102 GLU A N 1
ATOM 875 C CA . GLU A 1 102 ? 24.472 23.831 -27.000 1.00 61.88 102 GLU A CA 1
ATOM 876 C C . GLU A 1 102 ? 23.392 24.724 -27.641 1.00 61.88 102 GLU A C 1
ATOM 878 O O . GLU A 1 102 ? 23.497 25.954 -27.598 1.00 61.88 102 GLU A O 1
ATOM 883 N N . GLU A 1 103 ? 22.292 24.131 -28.112 1.00 58.84 103 GLU A N 1
ATOM 884 C CA . GLU A 1 103 ? 21.105 24.834 -28.621 1.00 58.84 103 GLU A CA 1
ATOM 885 C C . GLU A 1 103 ? 20.391 25.663 -27.529 1.00 58.84 103 GLU A C 1
ATOM 887 O O . GLU A 1 103 ? 19.994 26.811 -27.755 1.00 58.84 103 GLU A O 1
ATOM 892 N N . SER A 1 104 ? 20.309 25.132 -26.303 1.00 57.59 104 SER A N 1
ATOM 893 C CA . SER A 1 104 ? 19.725 25.823 -25.139 1.00 57.59 104 SER A CA 1
ATOM 894 C C . SER A 1 104 ? 20.586 26.982 -24.613 1.00 57.59 104 SER A C 1
ATOM 896 O O . SER A 1 104 ? 20.073 27.902 -23.972 1.00 57.59 104 SER A O 1
ATOM 898 N N . THR A 1 105 ? 21.902 26.944 -24.841 1.00 57.31 105 THR A N 1
ATOM 899 C CA . THR A 1 105 ? 22.807 28.069 -24.555 1.00 57.31 105 THR A CA 1
ATOM 900 C C . THR A 1 105 ? 22.785 29.121 -25.660 1.00 57.31 105 THR A C 1
ATOM 902 O O . THR A 1 105 ? 22.771 30.307 -25.351 1.00 57.31 105 THR A O 1
ATOM 905 N N . SER A 1 106 ? 22.681 28.712 -26.928 1.00 51.88 106 SER A N 1
ATOM 906 C CA . SER A 1 106 ? 22.640 29.628 -28.077 1.00 51.88 106 SER A CA 1
ATOM 907 C C . SER A 1 106 ? 21.401 30.531 -28.100 1.00 51.88 106 SER A C 1
ATOM 909 O O . SER A 1 106 ? 21.465 31.630 -28.638 1.00 51.88 106 SER A O 1
ATOM 911 N N . THR A 1 107 ? 20.276 30.093 -27.534 1.00 53.38 107 THR A N 1
ATOM 912 C CA . THR A 1 107 ? 19.011 30.854 -27.512 1.00 53.38 107 THR A CA 1
ATOM 913 C C . THR A 1 107 ? 18.911 31.865 -26.367 1.00 53.38 107 THR A C 1
ATOM 915 O O . THR A 1 107 ? 18.023 32.710 -26.379 1.00 53.38 107 THR A O 1
ATOM 918 N N . ARG A 1 108 ? 19.815 31.821 -25.378 1.00 50.81 108 ARG A N 1
ATOM 919 C CA . ARG A 1 108 ? 19.824 32.763 -24.241 1.00 50.81 108 ARG A CA 1
ATOM 920 C C . ARG A 1 108 ? 20.614 34.044 -24.494 1.00 50.81 108 ARG A C 1
ATOM 922 O O . ARG A 1 108 ? 20.353 35.041 -23.823 1.00 50.81 108 ARG A O 1
ATOM 929 N N . ASP A 1 109 ? 21.541 34.024 -25.44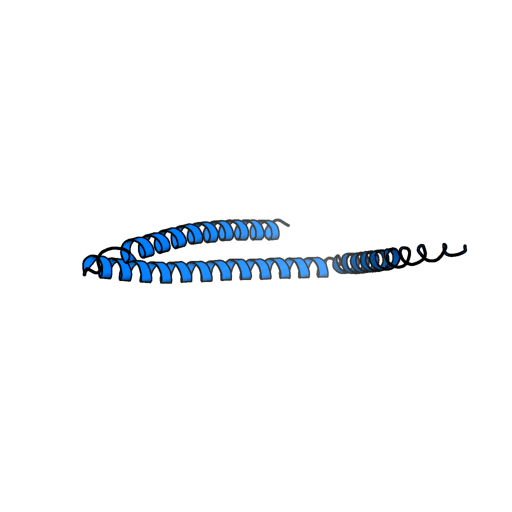5 1.00 50.47 109 ASP A N 1
ATOM 930 C CA . ASP A 1 109 ? 22.422 35.164 -25.713 1.00 50.47 109 ASP A CA 1
ATOM 931 C C . ASP A 1 109 ? 21.818 36.186 -26.700 1.00 50.47 109 ASP A C 1
ATOM 933 O O . ASP A 1 109 ? 22.288 37.321 -26.749 1.00 50.47 109 ASP A O 1
ATOM 937 N N . ASP A 1 110 ? 20.738 35.851 -27.421 1.00 50.81 110 ASP A N 1
ATOM 938 C CA . ASP A 1 110 ? 20.101 36.765 -28.393 1.00 50.81 110 ASP A CA 1
ATOM 939 C C . ASP A 1 110 ? 19.056 37.719 -27.768 1.00 50.81 110 ASP A C 1
ATOM 941 O O . ASP A 1 110 ? 18.852 38.835 -28.250 1.00 50.81 110 ASP A O 1
ATOM 945 N N . ASP A 1 111 ? 18.440 37.357 -26.636 1.00 51.34 111 ASP A N 1
ATOM 946 C CA . ASP A 1 111 ? 17.383 38.175 -26.008 1.00 51.34 111 ASP A CA 1
ATOM 947 C C . ASP A 1 111 ? 17.915 39.359 -25.172 1.00 51.34 111 ASP A C 1
ATOM 949 O O . ASP A 1 111 ? 17.143 40.216 -24.735 1.00 51.34 111 ASP A O 1
ATOM 953 N N . THR A 1 112 ? 19.232 39.467 -24.951 1.00 51.53 112 THR A N 1
ATOM 954 C CA . THR A 1 112 ? 19.825 40.557 -24.143 1.00 51.53 112 THR A CA 1
ATOM 955 C C . THR A 1 112 ? 20.393 41.724 -24.956 1.00 51.53 112 THR A C 1
ATOM 957 O O . THR A 1 112 ? 20.744 42.754 -24.376 1.00 51.53 112 THR A O 1
ATOM 960 N N . ALA A 1 113 ? 20.415 41.644 -26.291 1.00 49.78 113 ALA A N 1
ATOM 961 C CA . ALA A 1 113 ? 20.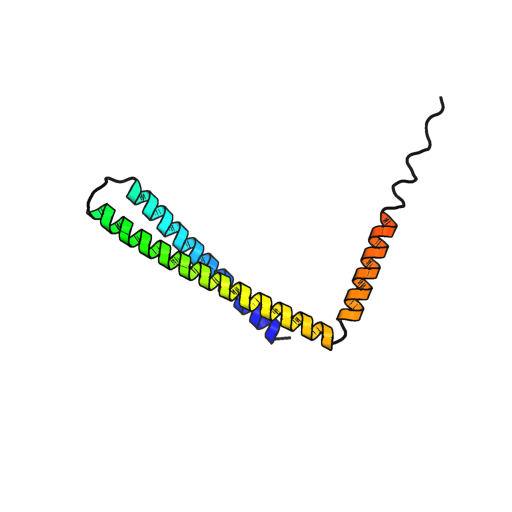982 42.699 -27.140 1.00 49.78 113 ALA A CA 1
ATOM 962 C C . ALA A 1 113 ? 19.975 43.783 -27.592 1.00 49.78 113 ALA A C 1
ATOM 964 O O . ALA A 1 113 ? 20.392 44.828 -28.097 1.00 49.78 113 ALA A O 1
ATOM 965 N N . SER A 1 114 ? 18.663 43.590 -27.395 1.00 51.34 114 SER A N 1
ATOM 966 C CA . SER A 1 114 ? 17.628 44.447 -28.014 1.00 51.34 114 SER A CA 1
ATOM 967 C C . SER A 1 114 ? 17.040 45.562 -27.127 1.00 51.34 114 SER A C 1
ATOM 969 O O . SER A 1 114 ? 16.144 46.275 -27.565 1.00 51.34 114 SER A O 1
ATOM 971 N N . SER A 1 115 ? 17.532 45.773 -25.896 1.00 48.12 115 SER A N 1
ATOM 972 C CA . SER A 1 115 ? 16.945 46.761 -24.958 1.00 48.12 115 SER A CA 1
ATOM 973 C C . SER A 1 115 ? 17.764 48.050 -24.742 1.00 48.12 115 SER A C 1
ATOM 975 O O . SER A 1 115 ? 17.459 48.819 -23.831 1.00 48.12 115 SER A O 1
ATOM 977 N N . CYS A 1 116 ? 18.785 48.333 -25.560 1.00 48.16 116 CYS A N 1
ATOM 978 C CA . CYS A 1 116 ? 19.634 49.527 -25.402 1.00 48.16 116 CYS A CA 1
ATOM 979 C C . CYS A 1 116 ? 19.652 50.426 -26.647 1.00 48.16 116 CYS A C 1
ATOM 981 O O . CYS A 1 116 ? 20.719 50.785 -27.139 1.00 48.16 116 CYS A O 1
ATOM 983 N N . ARG A 1 117 ? 18.484 50.815 -27.166 1.00 52.69 117 ARG A N 1
ATOM 984 C CA . ARG A 1 117 ? 18.343 51.987 -28.047 1.00 52.69 117 ARG A CA 1
ATOM 985 C C . ARG A 1 117 ? 16.966 52.609 -27.856 1.00 52.69 117 ARG A C 1
ATOM 987 O O . ARG A 1 117 ? 16.061 52.242 -28.580 1.00 52.69 117 ARG A O 1
ATOM 994 N N . GLU A 1 118 ? 16.833 53.519 -26.892 1.00 49.75 118 GLU A N 1
ATOM 995 C CA . GLU A 1 118 ? 15.918 54.676 -26.949 1.00 49.75 118 GLU A CA 1
ATOM 996 C C . GLU A 1 118 ? 15.999 55.491 -25.645 1.00 49.75 118 GLU A C 1
ATOM 998 O O . GLU A 1 118 ? 15.198 55.335 -24.733 1.00 49.75 118 GLU A O 1
ATOM 1003 N N . THR A 1 119 ? 16.977 56.394 -25.556 1.00 47.97 119 THR A N 1
ATOM 1004 C CA . THR A 1 119 ? 16.857 57.624 -24.753 1.00 47.97 119 THR A CA 1
ATOM 1005 C C . THR A 1 119 ? 17.652 58.741 -25.430 1.00 47.97 119 THR A C 1
ATOM 1007 O O . THR A 1 119 ? 18.869 58.855 -25.304 1.00 47.97 119 THR A O 1
ATOM 1010 N N . SER A 1 120 ? 16.955 59.569 -26.203 1.00 42.06 120 SER A N 1
ATOM 1011 C CA . SER A 1 120 ? 17.387 60.923 -26.562 1.00 42.06 120 SER A CA 1
ATOM 1012 C C . SER A 1 120 ? 16.150 61.763 -26.844 1.00 42.06 120 SER A C 1
ATOM 1014 O O . SER A 1 120 ? 15.575 61.691 -27.927 1.00 42.06 120 SER A O 1
ATOM 1016 N N . MET A 1 121 ? 15.754 62.536 -25.837 1.00 39.88 121 MET A N 1
ATOM 1017 C CA . MET A 1 121 ? 15.088 63.827 -25.976 1.00 39.88 121 MET A CA 1
ATOM 1018 C C . MET A 1 121 ? 15.698 64.770 -24.948 1.00 39.88 121 MET A C 1
ATOM 1020 O O . MET A 1 121 ? 15.882 64.316 -23.795 1.00 39.88 121 MET A O 1
#

Radius of gyration: 27.95 Å; chains: 1; bounding box: 43×73×59 Å

Secondary structure (DSSP, 8-state):
-HHHHHHHHHHHHHHHHHHHHHHHHHHHHHHHHHHTTS---HHHHHHHHHHHHHHHHHHHHHHHHHHHHHHHHHHHHHHHHHHHHHTTHHHHHHHHHHHHHHHHHHTTSSTTSSS------

pLDDT: mean 84.07, std 16.71, range [39.88, 97.81]

Sequence (121 aa):
MPEFQDRLSYIDKRYDHLRKMTHTLRKKVNELEEIMRQDNDEENMEVIKKLLDEIKREKQLMRDEAHVIRGELSQAMYNEDLRKRIAGEWRRIEEERKAESEESTSTRDDDTASSCRETSM

Organism: NCBI:txid2777116

Foldseek 3Di:
DVVLVVLVVVLVVLVVVLVVLVVVLVVLVVVLVVLVPDDPDPVSVVVNVVSVVVSVVSVVVSVVSVVVSVVSVVVSVVVVVVVCVVVVVVVVVVVVVVVVVVVVVVVVVVVPPPPPDDDDD